Protein AF-A0A238HJZ5-F1 (afdb_monomer_lite)

Secondary structure (DSSP, 8-state):
----GGG-HHHHHHHHHHHHHHHH-SS---HHHHHHHHS--HHHHHHHHHHHHHHTTT-----HHHHHTT-

InterPro domains:
  IPR013922 Cyclin PHO80-like [PF08613] (11-59)
  IPR013922 Cyclin PHO80-like [PTHR15615] (9-70)
  IPR036915 Cyclin-like superfamily [SSF47954] (10-60)

Sequence (71 aa):
NLRTLATCGRRLFLAALIMAAKYLQDKNYSNRAWSKISGLSALEINRNEREFLDTIDYGLFVSAAKFARWS

Organism: Blastocladiella emersonii (NCBI:txid4808)

Structure (mmCIF, N/CA/C/O backbone):
data_AF-A0A238HJZ5-F1
#
_entry.id   AF-A0A238HJZ5-F1
#
loop_
_atom_site.group_PDB
_atom_site.id
_atom_site.type_symbol
_atom_site.label_atom_id
_atom_site.label_alt_id
_atom_site.label_comp_id
_atom_site.label_asym_id
_atom_site.label_entity_id
_atom_site.label_seq_id
_atom_site.pdbx_PDB_ins_code
_atom_site.Cartn_x
_atom_site.Cartn_y
_atom_site.Cartn_z
_atom_site.occupancy
_atom_site.B_iso_or_equiv
_atom_site.auth_seq_id
_atom_site.auth_comp_id
_atom_site.auth_asym_id
_atom_site.auth_atom_id
_atom_site.pdbx_PDB_model_num
ATOM 1 N N . ASN A 1 1 ? -17.926 -12.237 -4.760 1.00 46.66 1 ASN A N 1
ATOM 2 C CA . ASN A 1 1 ? -18.350 -11.380 -5.887 1.00 46.66 1 ASN A CA 1
ATOM 3 C C . ASN A 1 1 ? -18.154 -9.908 -5.510 1.00 46.66 1 ASN A C 1
ATOM 5 O O . ASN A 1 1 ? -19.125 -9.225 -5.227 1.00 46.66 1 ASN A O 1
ATOM 9 N N . LEU A 1 2 ? -16.909 -9.445 -5.332 1.00 51.78 2 LEU A N 1
ATOM 10 C CA . LEU A 1 2 ? -16.638 -8.137 -4.710 1.00 51.78 2 LEU A CA 1
ATOM 11 C C . LEU A 1 2 ? -15.323 -7.547 -5.249 1.00 51.78 2 LEU A C 1
ATOM 13 O O . LEU A 1 2 ? -14.285 -7.706 -4.620 1.00 51.78 2 LEU A O 1
ATOM 17 N N . ARG A 1 3 ? -15.377 -6.888 -6.413 1.00 62.59 3 ARG A N 1
ATOM 18 C CA . ARG A 1 3 ? -14.330 -5.956 -6.881 1.00 62.59 3 ARG A CA 1
ATOM 19 C C . ARG A 1 3 ? -14.791 -4.514 -6.645 1.00 62.59 3 ARG A C 1
ATOM 21 O O . ARG A 1 3 ? -15.005 -3.743 -7.577 1.00 62.59 3 ARG A O 1
ATOM 28 N N . THR A 1 4 ? -15.088 -4.194 -5.393 1.00 69.44 4 THR A N 1
ATOM 29 C CA . THR A 1 4 ? -15.650 -2.897 -4.983 1.00 69.44 4 THR A CA 1
ATOM 30 C C . THR A 1 4 ? -14.608 -1.780 -4.929 1.00 69.44 4 THR A C 1
ATOM 32 O O . THR A 1 4 ? -14.966 -0.622 -5.140 1.00 69.44 4 THR A O 1
ATOM 35 N N . LEU A 1 5 ? -13.328 -2.085 -4.706 1.00 76.62 5 LEU A N 1
ATOM 36 C CA . LEU A 1 5 ? -12.261 -1.084 -4.611 1.00 76.62 5 LEU A CA 1
ATOM 37 C C . LEU A 1 5 ? -12.128 -0.271 -5.903 1.00 76.62 5 LEU A C 1
ATOM 39 O O . LEU A 1 5 ? -12.057 0.956 -5.851 1.00 76.62 5 LEU A O 1
ATOM 43 N N . ALA A 1 6 ? -12.172 -0.947 -7.055 1.00 72.12 6 ALA A N 1
ATOM 44 C CA . ALA A 1 6 ? -12.042 -0.318 -8.369 1.00 72.12 6 ALA A CA 1
ATOM 45 C C . ALA A 1 6 ? -13.160 0.702 -8.661 1.00 72.12 6 ALA A C 1
ATOM 47 O O . ALA A 1 6 ? -12.955 1.638 -9.428 1.00 72.12 6 ALA A O 1
ATOM 48 N N . THR A 1 7 ? -14.326 0.566 -8.019 1.00 81.44 7 THR A N 1
ATOM 49 C CA . THR A 1 7 ? -15.455 1.498 -8.199 1.00 81.44 7 THR A CA 1
ATOM 50 C C . THR A 1 7 ? -15.316 2.796 -7.396 1.00 81.44 7 THR A C 1
ATOM 52 O O . THR A 1 7 ? -16.053 3.750 -7.634 1.00 81.44 7 THR A O 1
ATOM 55 N N . CYS A 1 8 ? -14.352 2.881 -6.470 1.00 89.38 8 CYS A N 1
ATOM 56 C CA . CYS A 1 8 ? -14.106 4.076 -5.668 1.00 89.38 8 CYS A CA 1
ATOM 57 C C . CYS A 1 8 ? -12.666 4.573 -5.848 1.00 89.38 8 CYS A C 1
ATOM 59 O O . CYS A 1 8 ? -11.764 4.185 -5.104 1.00 89.38 8 CYS A O 1
ATOM 61 N N . GLY A 1 9 ? -12.462 5.505 -6.785 1.00 91.75 9 GLY A N 1
ATOM 62 C CA . GLY A 1 9 ? -11.134 6.041 -7.117 1.00 91.75 9 GLY A CA 1
ATOM 63 C C . GLY A 1 9 ? -10.344 6.569 -5.912 1.00 91.75 9 GLY A C 1
ATOM 64 O O . GLY A 1 9 ? -9.143 6.341 -5.826 1.00 91.75 9 GLY A O 1
ATOM 65 N N . ARG A 1 10 ? -11.014 7.181 -4.921 1.00 95.12 10 ARG A N 1
ATOM 66 C CA . ARG A 1 10 ? -10.363 7.635 -3.674 1.00 95.12 10 ARG A CA 1
ATOM 67 C C . ARG A 1 10 ? -9.772 6.480 -2.860 1.00 95.12 10 ARG A C 1
ATOM 69 O O . ARG A 1 10 ? -8.662 6.599 -2.352 1.00 95.12 10 ARG A O 1
ATOM 76 N N . ARG A 1 11 ? -10.501 5.365 -2.739 1.00 94.94 11 ARG A N 1
ATOM 77 C CA . ARG A 1 11 ? -10.048 4.180 -1.991 1.00 94.94 11 ARG A CA 1
ATOM 78 C C . ARG A 1 11 ? -8.969 3.427 -2.757 1.00 94.94 11 ARG A C 1
ATOM 80 O O . ARG A 1 11 ? -7.998 2.998 -2.146 1.00 94.94 11 ARG A O 1
ATOM 87 N N . LEU A 1 12 ? -9.113 3.329 -4.079 1.00 95.56 12 LEU A N 1
ATOM 88 C CA . LEU A 1 12 ? -8.104 2.731 -4.948 1.00 95.56 12 LEU A CA 1
ATOM 89 C C . LEU A 1 12 ? -6.778 3.499 -4.875 1.00 95.56 12 LEU A C 1
ATOM 91 O O . LEU A 1 12 ? -5.734 2.892 -4.659 1.00 95.56 12 LEU A O 1
ATOM 95 N N . PHE A 1 13 ? -6.828 4.829 -4.990 1.00 96.12 13 PHE A N 1
ATOM 96 C CA . PHE A 1 13 ? -5.647 5.684 -4.877 1.00 96.12 13 PHE A CA 1
ATOM 97 C C . PHE A 1 13 ? -4.972 5.546 -3.510 1.00 96.12 13 PHE A C 1
ATOM 99 O O . PHE A 1 13 ? -3.760 5.362 -3.436 1.00 96.12 13 PHE A O 1
ATOM 106 N N . LEU A 1 14 ? -5.753 5.577 -2.426 1.00 97.06 14 LEU A N 1
ATOM 107 C CA . LEU A 1 14 ? -5.215 5.406 -1.080 1.00 97.06 14 LEU A CA 1
ATOM 108 C C . LEU A 1 14 ? -4.561 4.027 -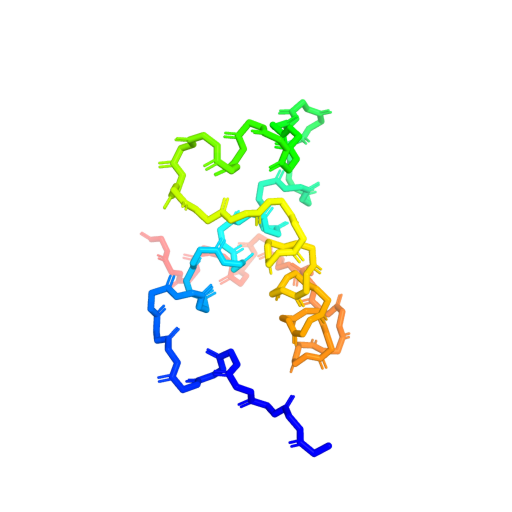0.894 1.00 97.06 14 LEU A C 1
ATOM 110 O O . LEU A 1 14 ? -3.471 3.950 -0.336 1.00 97.06 14 LEU A O 1
ATOM 114 N N . ALA A 1 15 ? -5.187 2.949 -1.374 1.00 97.06 15 ALA A N 1
ATOM 115 C CA . ALA A 1 15 ? -4.604 1.610 -1.306 1.00 97.06 15 ALA A CA 1
ATOM 116 C C . ALA A 1 15 ? -3.286 1.531 -2.092 1.00 97.06 15 ALA A C 1
ATOM 118 O O . ALA A 1 15 ? -2.291 1.043 -1.559 1.00 97.06 15 ALA A O 1
ATOM 119 N N . ALA A 1 16 ? -3.246 2.086 -3.309 1.00 96.94 16 ALA A N 1
ATOM 120 C CA . ALA A 1 16 ? -2.029 2.162 -4.117 1.00 96.94 16 ALA A CA 1
ATOM 121 C C . ALA A 1 16 ? -0.904 2.922 -3.395 1.00 96.94 16 ALA A C 1
ATOM 123 O O . ALA A 1 16 ? 0.234 2.454 -3.350 1.00 96.94 16 ALA A O 1
ATOM 124 N N . LEU A 1 17 ? -1.232 4.063 -2.779 1.00 97.00 17 LEU A N 1
ATOM 125 C CA . LEU A 1 17 ? -0.287 4.881 -2.020 1.00 97.00 17 LEU A CA 1
ATOM 126 C C . LEU A 1 17 ? 0.284 4.126 -0.813 1.00 97.00 17 LEU A C 1
ATOM 128 O O . LEU A 1 17 ? 1.497 4.125 -0.602 1.00 97.00 17 LEU A O 1
ATOM 132 N N . ILE A 1 18 ? -0.573 3.458 -0.035 1.00 97.31 18 ILE A N 1
ATOM 133 C CA . ILE A 1 18 ? -0.132 2.682 1.131 1.00 97.31 18 ILE A CA 1
ATOM 134 C C . ILE A 1 18 ? 0.761 1.516 0.694 1.00 97.31 18 ILE A C 1
ATOM 136 O O . ILE A 1 18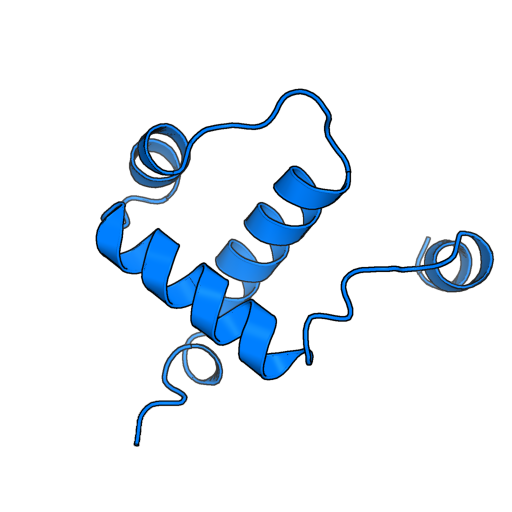 ? 1.798 1.279 1.315 1.00 97.31 18 ILE A O 1
ATOM 140 N N . MET A 1 19 ? 0.401 0.816 -0.385 1.00 97.62 19 MET A N 1
ATOM 141 C CA . MET A 1 19 ? 1.204 -0.289 -0.911 1.00 97.62 19 MET A CA 1
ATOM 142 C C . MET A 1 19 ? 2.574 0.175 -1.411 1.00 97.62 19 MET A C 1
ATOM 144 O O . MET A 1 19 ? 3.576 -0.460 -1.086 1.00 97.62 19 MET A O 1
ATOM 148 N N . ALA A 1 20 ? 2.644 1.308 -2.113 1.00 96.19 20 ALA A N 1
ATOM 149 C CA . ALA A 1 20 ? 3.915 1.901 -2.524 1.00 96.19 20 ALA A CA 1
ATOM 150 C C . ALA A 1 20 ? 4.788 2.277 -1.314 1.00 96.19 20 ALA A C 1
ATOM 152 O O . ALA A 1 20 ? 5.975 1.954 -1.287 1.00 96.19 20 ALA A O 1
ATOM 153 N N . ALA A 1 21 ? 4.201 2.888 -0.277 1.00 95.75 21 ALA A N 1
ATOM 154 C CA . ALA A 1 21 ? 4.920 3.227 0.950 1.00 95.75 21 ALA A CA 1
ATOM 155 C C . ALA A 1 21 ? 5.450 1.979 1.676 1.00 95.75 21 ALA A C 1
ATOM 157 O O . ALA A 1 21 ? 6.595 1.970 2.117 1.00 95.75 21 ALA A O 1
ATOM 158 N N . LYS A 1 22 ? 4.650 0.903 1.760 1.00 95.81 22 LYS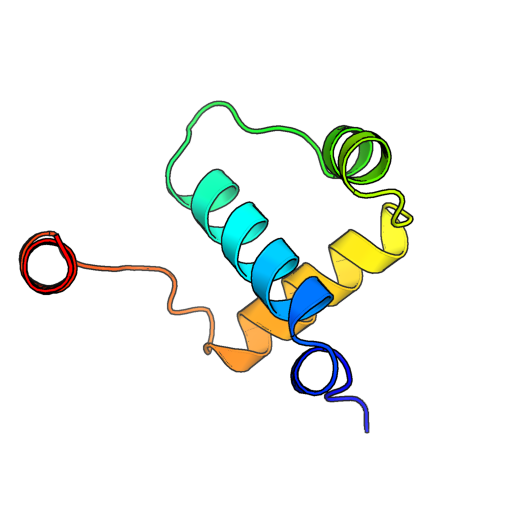 A N 1
ATOM 159 C CA . LYS A 1 22 ? 5.071 -0.383 2.351 1.00 95.81 22 LYS A CA 1
ATOM 160 C C . LYS A 1 22 ? 6.182 -1.065 1.561 1.00 95.81 22 LYS A C 1
ATOM 162 O O . LYS A 1 22 ? 6.983 -1.766 2.162 1.00 95.81 22 LYS A O 1
ATOM 167 N N . TYR A 1 23 ? 6.194 -0.899 0.242 1.00 95.75 23 TYR A N 1
ATOM 168 C CA . TYR A 1 23 ? 7.170 -1.544 -0.630 1.00 95.75 23 TYR A CA 1
ATOM 169 C C . TYR A 1 23 ? 8.523 -0.821 -0.643 1.00 95.75 23 TYR A C 1
ATOM 171 O O . TYR A 1 23 ? 9.557 -1.474 -0.717 1.00 95.75 23 TYR A O 1
ATOM 179 N N . LEU A 1 24 ? 8.521 0.515 -0.582 1.00 94.75 24 LEU A N 1
ATOM 180 C CA . LEU A 1 24 ? 9.729 1.328 -0.777 1.00 94.75 24 LEU A CA 1
ATOM 181 C C . LEU A 1 24 ? 10.409 1.780 0.519 1.00 94.75 24 LEU A C 1
ATOM 183 O O . LEU A 1 24 ? 11.596 2.091 0.493 1.00 94.75 24 LEU A O 1
ATOM 187 N N . GLN A 1 25 ? 9.670 1.904 1.623 1.00 94.38 25 GLN A N 1
ATOM 188 C CA . GLN A 1 25 ? 10.184 2.518 2.848 1.00 94.38 25 GLN A CA 1
ATOM 189 C C . GLN A 1 25 ? 10.413 1.461 3.930 1.00 94.38 25 GLN A C 1
ATOM 191 O O . GLN A 1 25 ? 9.462 0.833 4.391 1.00 94.38 25 GLN A O 1
ATOM 196 N N . ASP A 1 26 ? 11.651 1.352 4.424 1.00 92.88 26 ASP A N 1
ATOM 197 C CA . ASP A 1 26 ? 12.000 0.474 5.557 1.00 92.88 26 ASP A CA 1
ATOM 198 C C . ASP A 1 26 ? 11.230 0.836 6.838 1.00 92.88 26 ASP A C 1
ATOM 200 O O . ASP A 1 26 ? 10.949 -0.008 7.691 1.00 92.88 26 ASP A O 1
ATOM 204 N N . LYS A 1 27 ? 10.875 2.119 6.980 1.00 92.12 27 LYS A N 1
ATOM 205 C CA . LYS A 1 27 ? 10.021 2.637 8.050 1.00 92.12 27 LYS A CA 1
ATOM 206 C C . LYS A 1 27 ? 8.738 3.178 7.442 1.00 92.12 27 LYS A C 1
ATOM 208 O O . LYS A 1 27 ? 8.744 4.260 6.868 1.00 92.12 27 LYS A O 1
ATOM 213 N N . ASN A 1 28 ? 7.635 2.462 7.632 1.00 92.69 28 ASN A N 1
ATOM 214 C CA . ASN A 1 28 ? 6.316 2.894 7.183 1.00 92.69 28 ASN A CA 1
ATOM 215 C C . ASN A 1 28 ? 5.307 2.955 8.341 1.00 92.69 28 ASN A C 1
ATOM 217 O O . ASN A 1 28 ? 5.446 2.293 9.373 1.00 92.69 28 ASN A O 1
ATOM 221 N N . TYR A 1 29 ? 4.256 3.748 8.157 1.00 94.56 29 TYR A N 1
ATOM 222 C CA . TYR A 1 29 ? 3.128 3.830 9.067 1.00 94.56 29 TYR A CA 1
ATOM 223 C C . TYR A 1 29 ? 2.326 2.526 9.107 1.00 94.56 29 TYR A C 1
ATOM 225 O O . TYR A 1 29 ? 2.018 1.908 8.089 1.00 94.56 29 TYR A O 1
ATOM 233 N N . SER A 1 30 ? 1.920 2.137 10.317 1.00 95.75 30 SER A N 1
ATOM 234 C CA . SER A 1 30 ? 0.988 1.026 10.513 1.00 95.75 30 SER A CA 1
ATOM 235 C C . SER A 1 30 ? -0.403 1.356 9.962 1.00 95.75 30 SER A C 1
ATOM 237 O O . SER A 1 30 ? -0.804 2.520 9.894 1.00 95.75 30 SER A O 1
ATOM 239 N N . ASN A 1 31 ? -1.215 0.332 9.689 1.00 96.75 31 ASN A N 1
ATOM 240 C CA . ASN A 1 31 ? -2.602 0.535 9.246 1.00 96.75 31 ASN A CA 1
ATOM 241 C C . ASN A 1 31 ? -3.460 1.265 10.296 1.00 96.75 31 ASN A C 1
ATOM 243 O O . ASN A 1 31 ? -4.448 1.908 9.954 1.00 96.75 31 ASN A O 1
ATOM 247 N N . ARG A 1 32 ? -3.055 1.249 11.575 1.00 96.94 32 ARG A N 1
ATOM 248 C CA . ARG A 1 32 ? -3.677 2.064 12.629 1.00 96.94 32 ARG A CA 1
ATOM 249 C C . ARG A 1 32 ? -3.371 3.555 12.462 1.00 96.94 32 ARG A C 1
ATOM 251 O O . ARG A 1 32 ? -4.241 4.379 12.722 1.00 96.94 32 ARG A O 1
ATOM 258 N N . ALA A 1 33 ? -2.160 3.906 12.039 1.00 97.31 33 ALA A N 1
ATOM 259 C CA . ALA A 1 33 ? -1.807 5.288 11.727 1.00 97.31 33 ALA A CA 1
ATOM 260 C C . ALA A 1 33 ? -2.511 5.756 10.443 1.00 97.31 33 ALA A C 1
ATOM 262 O O . ALA A 1 33 ? -3.158 6.800 10.460 1.00 97.31 33 ALA A O 1
AT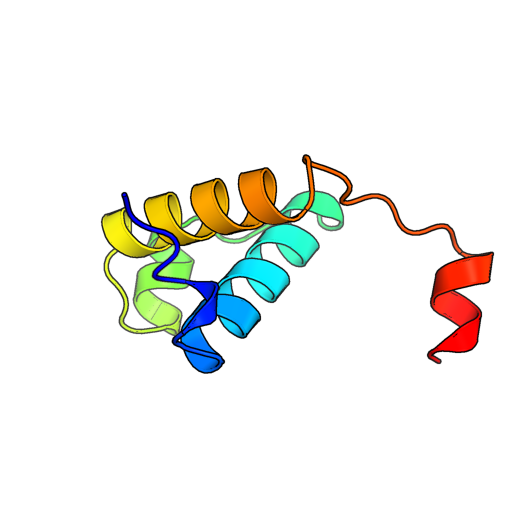OM 263 N N . TRP A 1 34 ? -2.518 4.937 9.386 1.00 97.06 34 TRP A N 1
ATOM 264 C CA . TRP A 1 34 ? -3.279 5.227 8.163 1.00 97.06 34 TRP A CA 1
ATOM 265 C C . TRP A 1 34 ? -4.787 5.361 8.403 1.00 97.06 34 TRP A C 1
ATOM 267 O O . TRP A 1 34 ? -5.437 6.183 7.759 1.00 97.06 34 TRP A O 1
ATOM 277 N N . SER A 1 35 ? -5.340 4.622 9.367 1.00 97.81 35 SER A N 1
ATOM 278 C CA . SER A 1 35 ? -6.733 4.774 9.803 1.00 97.81 35 SER A CA 1
ATOM 279 C C . SER A 1 35 ? -7.009 6.171 10.369 1.00 97.81 35 SER A C 1
ATOM 281 O O . SER A 1 35 ? -7.992 6.800 9.987 1.00 97.81 35 SER A O 1
ATOM 283 N N . LYS A 1 36 ? -6.100 6.709 11.195 1.00 97.69 36 LYS A N 1
ATOM 284 C CA . LYS A 1 36 ? -6.209 8.084 11.712 1.00 97.69 36 LYS A CA 1
ATOM 285 C C . LYS A 1 36 ? -6.074 9.138 10.609 1.00 97.69 36 LYS A C 1
ATOM 287 O O . LYS A 1 36 ? -6.778 10.136 10.653 1.00 97.69 36 LYS A O 1
ATOM 292 N N . ILE A 1 37 ? -5.187 8.915 9.636 1.00 96.12 37 ILE A N 1
ATOM 293 C CA . ILE A 1 37 ? -4.917 9.865 8.541 1.00 96.12 37 ILE A CA 1
ATOM 294 C C . ILE A 1 37 ? -6.076 9.914 7.536 1.00 96.12 37 ILE A C 1
ATOM 296 O O . ILE A 1 37 ? -6.463 10.987 7.088 1.00 96.12 37 ILE A O 1
ATOM 300 N N . SER A 1 38 ? -6.624 8.756 7.165 1.00 94.81 38 SER A N 1
ATOM 301 C CA . SER A 1 38 ? -7.629 8.645 6.096 1.00 94.81 38 SER A CA 1
ATOM 302 C C . SER A 1 38 ? -9.080 8.699 6.577 1.00 94.81 38 SER A C 1
ATOM 304 O O . SER A 1 38 ? -9.985 8.836 5.755 1.00 94.81 38 SER A O 1
ATOM 306 N N . GLY A 1 39 ? -9.322 8.525 7.880 1.00 95.88 39 GLY A N 1
ATOM 307 C CA . GLY A 1 39 ? -10.665 8.374 8.449 1.00 95.88 39 GLY A CA 1
ATOM 308 C C . GLY A 1 39 ? -11.318 7.011 8.178 1.00 95.88 39 GLY A C 1
ATOM 309 O O . GLY A 1 39 ? -12.443 6.774 8.614 1.00 95.88 39 GLY A O 1
ATOM 310 N N . LEU A 1 40 ? -10.636 6.096 7.481 1.00 96.44 40 LEU A N 1
ATOM 311 C CA . LEU A 1 40 ? -11.114 4.731 7.263 1.00 96.44 40 LEU A CA 1
ATOM 312 C C . LEU A 1 40 ? -10.791 3.848 8.465 1.00 96.44 40 LEU A C 1
ATOM 314 O O . LEU A 1 40 ? -9.775 4.030 9.136 1.00 96.44 40 LEU A O 1
ATOM 318 N N . SER A 1 41 ? -11.612 2.829 8.718 1.00 97.62 41 SER A N 1
ATOM 319 C CA . SER A 1 41 ? -11.264 1.824 9.725 1.00 97.62 41 SER A CA 1
ATOM 320 C C . SER A 1 41 ? -10.038 1.013 9.284 1.00 97.62 41 SER A C 1
ATOM 322 O O . SER A 1 41 ? -9.845 0.739 8.098 1.00 97.62 41 SER A O 1
ATOM 324 N N . ALA A 1 42 ? -9.226 0.560 10.242 1.00 97.31 42 ALA A N 1
ATOM 325 C CA . ALA A 1 42 ? -8.081 -0.299 9.937 1.00 97.31 42 ALA A CA 1
ATOM 326 C C . ALA A 1 42 ? -8.495 -1.602 9.222 1.00 97.31 42 ALA A C 1
ATOM 328 O O . ALA A 1 42 ? -7.759 -2.094 8.371 1.00 97.31 42 ALA A O 1
ATOM 329 N N . LEU A 1 43 ? -9.683 -2.144 9.530 1.00 96.62 43 LEU A N 1
ATOM 330 C CA . LEU A 1 43 ? -10.236 -3.314 8.843 1.00 96.62 43 LEU A CA 1
ATOM 331 C C . LEU A 1 43 ? -10.501 -3.027 7.361 1.00 96.62 43 LEU A C 1
ATOM 333 O O . LEU A 1 43 ? -10.182 -3.853 6.508 1.00 96.62 43 LEU A O 1
ATOM 337 N N . GLU A 1 44 ? -11.057 -1.857 7.056 1.00 95.81 44 GLU A N 1
ATOM 338 C CA . GLU A 1 44 ? -11.310 -1.454 5.678 1.00 95.81 44 GLU A CA 1
ATOM 339 C C . GLU A 1 44 ? -10.004 -1.243 4.905 1.00 95.81 44 GLU A C 1
ATOM 341 O O . GLU A 1 44 ? -9.879 -1.724 3.784 1.00 95.81 44 GLU A O 1
ATOM 346 N N . ILE A 1 45 ? -9.002 -0.613 5.526 1.00 97.31 45 ILE A N 1
ATOM 347 C CA . ILE A 1 45 ? -7.664 -0.460 4.934 1.00 97.31 4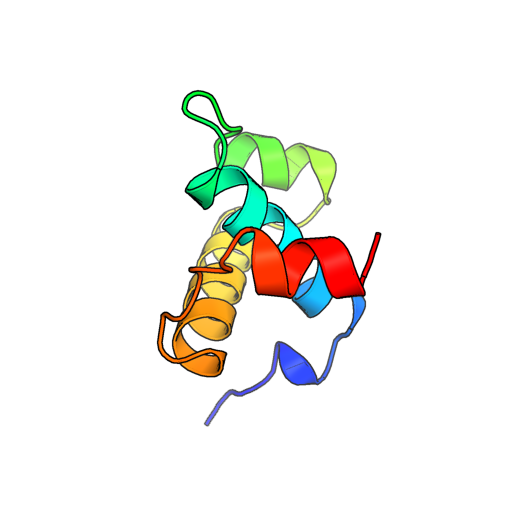5 ILE A CA 1
ATOM 348 C C . ILE A 1 45 ? -7.056 -1.831 4.621 1.00 97.31 45 ILE A C 1
ATOM 350 O O . ILE A 1 45 ? -6.646 -2.064 3.490 1.00 97.31 45 ILE A O 1
ATOM 354 N N . ASN A 1 46 ? -7.074 -2.767 5.579 1.00 97.00 46 ASN A N 1
ATOM 355 C CA . ASN A 1 46 ? -6.579 -4.132 5.364 1.00 97.00 46 ASN A CA 1
ATOM 356 C C . ASN A 1 46 ? -7.274 -4.822 4.180 1.00 97.00 46 ASN A C 1
ATOM 358 O O . ASN A 1 46 ? -6.639 -5.554 3.424 1.00 97.00 46 ASN A O 1
ATOM 362 N N . ARG A 1 47 ? -8.588 -4.619 4.027 1.00 95.75 47 ARG A N 1
ATOM 363 C CA . ARG A 1 47 ? -9.351 -5.179 2.908 1.00 95.75 47 ARG A CA 1
ATOM 364 C C . ARG A 1 47 ? -8.954 -4.530 1.581 1.00 95.75 47 ARG A C 1
ATOM 366 O O . ARG A 1 47 ? -8.704 -5.257 0.626 1.00 95.75 47 ARG A O 1
ATOM 373 N N . ASN A 1 48 ? -8.874 -3.202 1.537 1.00 96.00 48 ASN A N 1
ATOM 374 C CA . ASN A 1 48 ? -8.507 -2.455 0.335 1.00 96.00 48 ASN A CA 1
ATOM 375 C C . ASN A 1 48 ? -7.078 -2.797 -0.125 1.00 96.00 48 ASN A C 1
ATOM 377 O O . ASN A 1 48 ? -6.843 -2.919 -1.319 1.00 96.00 48 ASN A O 1
ATOM 381 N N . GLU A 1 49 ? -6.135 -3.009 0.798 1.00 96.25 49 GLU A N 1
ATOM 382 C CA . GLU A 1 49 ? -4.772 -3.456 0.472 1.00 96.25 49 GLU A CA 1
ATOM 383 C C . GLU A 1 49 ? -4.751 -4.831 -0.197 1.00 96.25 49 GLU A C 1
ATOM 385 O O . GLU A 1 49 ? -4.105 -4.998 -1.229 1.00 96.25 49 GLU A O 1
ATOM 390 N N . ARG A 1 50 ? -5.479 -5.810 0.362 1.00 95.81 50 ARG A N 1
ATOM 391 C CA . ARG A 1 50 ? -5.576 -7.157 -0.226 1.00 95.81 50 ARG A CA 1
ATOM 392 C C . ARG A 1 50 ? -6.220 -7.110 -1.605 1.00 95.81 50 ARG A C 1
ATOM 394 O O . ARG A 1 50 ? -5.664 -7.647 -2.549 1.00 95.81 50 ARG A O 1
ATOM 401 N N . GLU A 1 51 ? -7.338 -6.397 -1.734 1.00 95.38 51 GLU A N 1
ATOM 402 C CA . GLU A 1 51 ? -8.038 -6.270 -3.014 1.00 95.38 51 GLU A CA 1
ATOM 403 C C . GLU A 1 51 ? -7.177 -5.548 -4.066 1.00 95.38 51 GLU A C 1
ATOM 405 O O . GLU A 1 51 ? -7.200 -5.918 -5.239 1.00 95.38 51 GLU A O 1
ATOM 410 N N . PHE A 1 52 ? -6.376 -4.554 -3.662 1.00 95.75 52 PHE A N 1
ATOM 411 C CA . PHE A 1 52 ? -5.411 -3.904 -4.547 1.00 95.75 52 PHE A CA 1
ATOM 412 C C . PHE A 1 52 ? -4.323 -4.876 -5.015 1.00 95.75 52 PHE A C 1
ATOM 414 O O . PHE A 1 52 ? -4.077 -4.961 -6.216 1.00 95.75 52 PHE A O 1
ATOM 421 N N . LEU A 1 53 ? -3.704 -5.619 -4.090 1.00 96.12 53 LEU A N 1
ATOM 422 C CA . LEU A 1 53 ? -2.675 -6.618 -4.398 1.00 96.12 53 LEU A CA 1
ATOM 423 C C . LEU A 1 53 ? -3.192 -7.699 -5.350 1.00 96.12 53 LEU A C 1
ATOM 425 O O . LEU A 1 53 ? -2.540 -7.967 -6.357 1.00 96.12 53 LEU A O 1
ATOM 429 N N . ASP A 1 54 ? -4.382 -8.240 -5.082 1.00 95.25 54 ASP A N 1
ATOM 430 C CA . ASP A 1 54 ? -5.045 -9.213 -5.956 1.00 95.25 54 ASP A CA 1
ATOM 431 C C . ASP A 1 54 ? -5.316 -8.621 -7.349 1.00 95.25 54 ASP A C 1
ATOM 433 O O . ASP A 1 54 ? -5.210 -9.306 -8.364 1.00 95.25 54 ASP A O 1
ATOM 437 N N . THR A 1 55 ? -5.656 -7.329 -7.422 1.00 93.56 55 THR A N 1
ATOM 438 C CA . THR A 1 55 ? -5.941 -6.640 -8.693 1.00 93.56 55 THR A CA 1
ATOM 439 C C . THR A 1 55 ? -4.695 -6.477 -9.564 1.00 93.56 55 THR A C 1
ATOM 441 O O . THR A 1 55 ? -4.810 -6.514 -10.789 1.00 93.56 55 THR A O 1
ATOM 444 N N . ILE A 1 56 ? -3.518 -6.295 -8.960 1.00 94.19 56 ILE A N 1
ATOM 445 C CA . ILE A 1 56 ? -2.244 -6.131 -9.681 1.00 94.19 56 ILE A CA 1
ATOM 446 C C . ILE A 1 56 ? -1.418 -7.421 -9.757 1.00 94.19 56 ILE A C 1
ATOM 448 O O . ILE A 1 56 ? -0.248 -7.359 -10.131 1.00 94.19 56 ILE A O 1
ATOM 452 N N . ASP A 1 57 ? -1.993 -8.559 -9.360 1.00 96.38 57 ASP A N 1
ATOM 453 C CA . ASP A 1 57 ? -1.305 -9.854 -9.269 1.00 96.38 57 ASP A CA 1
ATOM 454 C C . ASP A 1 57 ? 0.013 -9.767 -8.475 1.00 96.38 57 ASP A C 1
ATOM 456 O O . ASP A 1 57 ? 1.065 -10.256 -8.881 1.00 96.38 57 ASP A O 1
ATOM 460 N N . TYR A 1 58 ? -0.021 -9.030 -7.358 1.00 96.06 58 TYR A N 1
ATOM 461 C CA . TYR A 1 58 ? 1.132 -8.750 -6.492 1.00 96.06 58 TYR A CA 1
ATOM 462 C C . TYR A 1 58 ? 2.338 -8.075 -7.191 1.00 96.06 58 TYR A C 1
ATOM 464 O O . TYR A 1 58 ? 3.411 -7.936 -6.596 1.00 96.06 58 TYR A O 1
ATOM 472 N N . GLY A 1 59 ? 2.170 -7.577 -8.419 1.00 96.75 59 GLY A N 1
ATOM 473 C CA . GLY A 1 59 ? 3.208 -6.946 -9.234 1.00 96.75 59 GLY A CA 1
ATOM 474 C C . GLY A 1 59 ? 3.560 -5.514 -8.814 1.00 96.75 59 GLY A C 1
ATOM 475 O O . GLY A 1 59 ? 3.299 -4.568 -9.554 1.00 96.75 59 GLY A O 1
ATOM 476 N N . LEU A 1 60 ? 4.169 -5.338 -7.637 1.00 96.25 60 LEU A N 1
ATOM 477 C CA . LEU A 1 60 ? 4.555 -4.021 -7.095 1.00 96.25 60 LEU A CA 1
ATOM 478 C C . LEU A 1 60 ? 5.855 -3.449 -7.681 1.00 96.25 60 LEU A C 1
ATOM 480 O O . LEU A 1 60 ? 6.091 -2.244 -7.598 1.00 96.25 60 LEU A O 1
ATOM 484 N N . PHE A 1 61 ? 6.713 -4.299 -8.248 1.00 96.12 61 PHE A N 1
ATOM 485 C CA . PHE A 1 61 ? 8.020 -3.874 -8.736 1.00 96.12 61 PHE A CA 1
ATOM 486 C C . PHE A 1 61 ? 7.902 -2.950 -9.955 1.00 96.12 61 PHE A C 1
ATOM 488 O O . PHE A 1 61 ? 7.282 -3.274 -10.972 1.00 96.12 61 PHE A O 1
ATOM 495 N N . VAL A 1 62 ? 8.585 -1.810 -9.879 1.00 93.69 62 VAL A N 1
ATOM 496 C CA . VAL A 1 62 ? 8.761 -0.875 -10.990 1.00 93.69 62 VAL A CA 1
ATOM 497 C C . VAL A 1 62 ? 10.255 -0.631 -11.153 1.00 93.69 62 VAL A C 1
ATOM 499 O O . VAL A 1 62 ? 10.914 -0.159 -10.232 1.00 93.69 62 VAL A O 1
ATOM 502 N N . SER A 1 63 ? 10.805 -0.953 -12.326 1.00 94.69 63 SER A N 1
ATOM 503 C CA . SER A 1 63 ? 12.218 -0.696 -12.611 1.00 94.69 63 SER A CA 1
ATOM 504 C C . SER A 1 63 ? 12.502 0.804 -12.711 1.00 94.69 63 SER A C 1
ATOM 506 O O . SER A 1 63 ? 11.641 1.580 -13.130 1.00 94.69 63 SER A O 1
ATOM 508 N N . ALA A 1 64 ? 13.739 1.209 -12.409 1.00 93.94 64 ALA A N 1
ATOM 509 C CA . ALA A 1 64 ? 14.168 2.604 -12.528 1.00 93.94 64 ALA A CA 1
ATOM 510 C C . ALA A 1 64 ? 13.914 3.176 -13.937 1.00 93.94 64 ALA A C 1
ATOM 512 O O . ALA A 1 64 ? 13.397 4.280 -14.070 1.00 93.94 64 ALA A O 1
ATOM 513 N N . ALA A 1 65 ? 14.176 2.390 -14.990 1.00 95.56 65 ALA A N 1
ATOM 514 C CA . ALA A 1 65 ? 13.900 2.783 -16.373 1.00 95.56 65 ALA A CA 1
ATOM 515 C C . ALA A 1 65 ? 12.401 3.015 -16.640 1.00 95.56 65 ALA A C 1
ATOM 517 O O . ALA A 1 65 ? 12.028 3.965 -17.324 1.00 95.56 65 ALA A O 1
ATOM 518 N N . LYS A 1 66 ? 11.523 2.165 -16.084 1.00 94.19 66 LYS A N 1
ATOM 519 C CA . LYS A 1 66 ? 10.069 2.335 -16.208 1.00 94.19 66 LYS A CA 1
ATOM 520 C C . LYS A 1 66 ? 9.589 3.560 -15.432 1.00 94.19 66 LYS A C 1
ATOM 522 O O . LYS A 1 66 ? 8.719 4.263 -15.935 1.00 94.19 66 LYS A O 1
ATOM 527 N N . PHE A 1 67 ? 10.143 3.809 -14.245 1.00 91.81 67 PHE A N 1
ATOM 528 C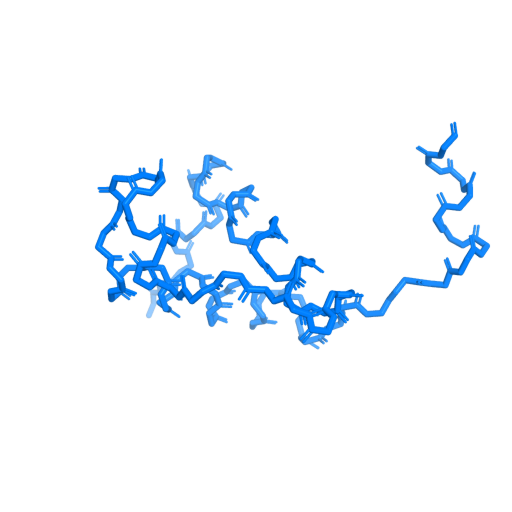 CA . PHE A 1 67 ? 9.811 4.964 -13.410 1.00 91.81 67 PHE A CA 1
ATOM 529 C C . PHE A 1 67 ? 10.231 6.290 -14.059 1.00 91.81 67 PHE A C 1
ATOM 531 O O . PHE A 1 67 ? 9.413 7.201 -14.151 1.00 91.81 67 PHE A O 1
ATOM 538 N N . ALA A 1 68 ? 11.449 6.359 -14.608 1.00 94.62 68 ALA A N 1
ATOM 539 C CA . ALA A 1 68 ? 11.996 7.550 -15.265 1.00 94.62 68 ALA A CA 1
ATOM 540 C C . ALA A 1 68 ? 11.160 8.050 -16.458 1.00 94.62 68 ALA A C 1
ATOM 542 O O . ALA A 1 68 ? 11.265 9.206 -16.834 1.00 94.62 68 ALA A O 1
ATOM 543 N N . ARG A 1 69 ? 10.305 7.206 -17.050 1.00 94.88 69 ARG A N 1
ATOM 544 C CA . ARG A 1 69 ? 9.392 7.609 -18.133 1.00 94.88 69 ARG A CA 1
ATOM 545 C C . ARG A 1 69 ? 8.211 8.472 -17.658 1.00 94.88 69 ARG A C 1
ATOM 547 O O . ARG A 1 69 ? 7.526 9.056 -18.489 1.00 94.88 69 ARG A O 1
ATOM 554 N N . TRP A 1 70 ? 7.938 8.497 -16.356 1.00 86.38 70 TRP A N 1
ATOM 555 C CA . TRP A 1 70 ? 6.826 9.237 -15.742 1.00 86.38 70 TRP A CA 1
ATOM 556 C C . TRP A 1 70 ? 7.299 10.397 -14.854 1.00 86.38 70 TRP A C 1
ATOM 558 O O . TRP A 1 70 ? 6.474 11.001 -14.171 1.00 86.38 70 TRP A O 1
ATOM 568 N N . SER A 1 71 ? 8.611 10.649 -14.820 1.00 68.50 71 SER A N 1
ATOM 569 C CA . SER A 1 71 ? 9.257 11.760 -14.108 1.00 68.50 71 SER A CA 1
ATOM 570 C C . SER A 1 71 ? 9.661 12.831 -15.111 1.00 68.50 71 SER A C 1
ATOM 572 O O . SER A 1 71 ? 9.530 14.022 -14.765 1.00 68.50 71 SER A O 1
#

Foldseek 3Di:
DDLPQVVDPVLLVLLLVQVLQVVPPPDDDDLVVVCVVVVNDSVSSVVSNVSNCVVVVVPNDDDPVNVVVVD

Radius of gyration: 12.9 Å; chains: 1; bounding box: 32×23×31 Å

pLDDT: mean 92.11, std 10.16, range [46.66, 97.81]